Protein AF-A0A7T2TJH1-F1 (afdb_monomer_lite)

Secondary structure (DSSP, 8-state):
-HHHHHHHHT----PPPPP--SSPBPTTS-HHHHHHHHHHHHHH-GGGGGGGBTT---HHHHHHGGG---GGGGSB-GGGGTTS-HHHHHHHHHHHHHTT-PBPPHHHHHHHHHHHHHHTS--

Radius of gyration: 16.24 Å; chains: 1; bounding box: 29×39×39 Å

Foldseek 3Di:
DVVLVCVVVVPPDDDPDDDPDPDADAQLPDLVVNLVLLSCCLRPNNVVCQRNHPVGDDVLSVVCSVVADPCLVQADAL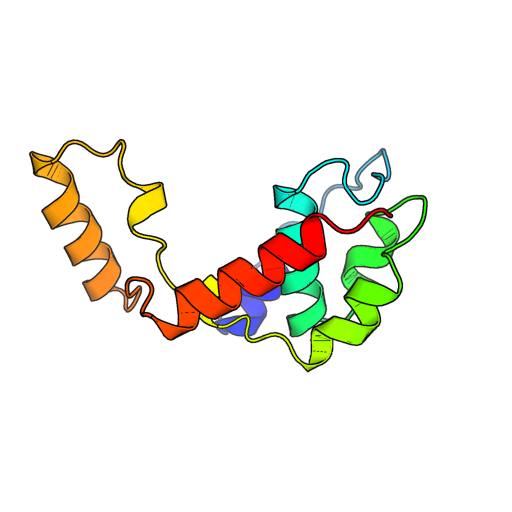VVCPVPPPVCSVVVQVVCVVVVHHHDDPVSVVRVVVSVVVSPDDD

Structure (mmCIF, N/CA/C/O backbone):
data_AF-A0A7T2TJH1-F1
#
_entry.id   AF-A0A7T2TJH1-F1
#
loop_
_atom_site.group_PDB
_atom_site.id
_atom_site.type_symbol
_atom_site.label_atom_id
_atom_site.label_alt_id
_atom_site.label_comp_id
_atom_site.label_asym_id
_atom_site.label_entity_id
_atom_site.label_seq_id
_atom_site.pdbx_PDB_ins_code
_atom_site.Cartn_x
_atom_site.Cartn_y
_atom_site.Cartn_z
_atom_site.occupancy
_atom_site.B_iso_or_equiv
_atom_site.auth_seq_id
_atom_site.auth_comp_id
_atom_site.auth_asym_id
_atom_site.auth_atom_id
_atom_site.pdbx_PDB_model_num
ATOM 1 N N . MET A 1 1 ? -0.718 -4.380 10.988 1.00 67.62 1 MET A N 1
ATOM 2 C CA . MET A 1 1 ? -0.918 -4.825 9.584 1.00 67.62 1 MET A CA 1
ATOM 3 C C . MET A 1 1 ? -1.939 -5.950 9.482 1.00 67.62 1 MET A C 1
ATOM 5 O O . MET A 1 1 ? -2.941 -5.722 8.827 1.00 67.62 1 MET A O 1
ATOM 9 N N . LEU A 1 2 ? -1.747 -7.113 10.131 1.00 75.06 2 LEU A N 1
ATOM 10 C CA . LEU A 1 2 ? -2.740 -8.203 10.066 1.00 75.06 2 LEU A CA 1
ATOM 11 C C . LEU A 1 2 ? -4.134 -7.772 10.560 1.00 75.06 2 LEU A C 1
ATOM 13 O O . LEU A 1 2 ? -5.118 -8.117 9.922 1.00 75.06 2 LEU A O 1
ATOM 17 N N . THR A 1 3 ? -4.211 -6.957 11.617 1.00 79.69 3 THR A N 1
ATOM 18 C CA . THR A 1 3 ? -5.473 -6.384 12.125 1.00 79.69 3 THR A CA 1
ATOM 19 C C . THR A 1 3 ? -6.247 -5.630 11.045 1.00 79.69 3 THR A C 1
ATOM 21 O O . THR A 1 3 ? -7.416 -5.914 10.826 1.00 79.69 3 THR A O 1
ATOM 24 N N . ALA A 1 4 ? -5.572 -4.766 10.278 1.00 79.25 4 ALA A N 1
ATOM 25 C CA . ALA A 1 4 ? -6.199 -3.994 9.201 1.00 79.25 4 ALA A CA 1
ATOM 26 C C . ALA A 1 4 ? -6.783 -4.885 8.092 1.00 79.25 4 ALA A C 1
ATOM 28 O O . ALA A 1 4 ? -7.781 -4.533 7.472 1.00 79.25 4 ALA A O 1
ATOM 29 N N . VAL A 1 5 ? -6.162 -6.040 7.833 1.00 79.06 5 VAL A N 1
ATOM 30 C CA . VAL A 1 5 ? -6.667 -7.022 6.863 1.00 79.06 5 VAL A CA 1
ATOM 31 C C . VAL A 1 5 ? -7.877 -7.760 7.431 1.00 79.06 5 VAL A C 1
ATOM 33 O O . VAL A 1 5 ? -8.884 -7.898 6.748 1.00 79.06 5 VAL A O 1
ATOM 36 N N . VAL A 1 6 ? -7.802 -8.209 8.684 1.00 82.62 6 VAL A N 1
ATOM 37 C CA . VAL A 1 6 ? -8.902 -8.925 9.343 1.00 82.62 6 VAL A CA 1
ATOM 38 C C . VAL A 1 6 ? -10.159 -8.057 9.424 1.00 82.62 6 VAL A C 1
ATOM 40 O O . VAL A 1 6 ? -11.232 -8.526 9.053 1.00 82.62 6 VAL A O 1
ATOM 43 N N . GLU A 1 7 ? -10.026 -6.791 9.822 1.00 78.81 7 GLU A N 1
ATOM 44 C CA . GLU A 1 7 ? -11.152 -5.853 9.883 1.00 78.81 7 GLU A CA 1
ATOM 45 C C . GLU A 1 7 ? -11.726 -5.532 8.501 1.00 78.81 7 GLU A C 1
ATOM 47 O O . GLU A 1 7 ? -12.943 -5.500 8.338 1.00 78.81 7 GLU A O 1
ATOM 52 N N . ALA A 1 8 ? -10.875 -5.370 7.481 1.00 78.44 8 ALA A N 1
ATOM 53 C CA . ALA A 1 8 ? -11.334 -5.086 6.122 1.00 78.44 8 ALA A CA 1
ATOM 54 C C . ALA A 1 8 ? -12.153 -6.233 5.500 1.00 78.44 8 ALA A C 1
ATOM 56 O O . ALA A 1 8 ? -13.023 -5.968 4.673 1.00 78.44 8 ALA A O 1
ATOM 57 N N . TYR A 1 9 ? -11.881 -7.485 5.879 1.00 79.38 9 TYR A N 1
ATOM 58 C CA . TYR A 1 9 ? -12.537 -8.670 5.312 1.00 79.38 9 TYR A CA 1
ATOM 59 C C . TYR A 1 9 ? -13.525 -9.362 6.269 1.00 79.38 9 TYR A C 1
ATOM 61 O O . TYR A 1 9 ? -14.163 -10.338 5.882 1.00 79.38 9 TYR A O 1
ATOM 69 N N . GLY A 1 10 ? -13.674 -8.877 7.506 1.00 77.69 10 GLY A N 1
ATOM 70 C CA . GLY A 1 10 ? -14.666 -9.374 8.467 1.00 77.69 10 GLY A CA 1
ATOM 71 C C . GLY A 1 10 ? -14.440 -10.810 8.957 1.00 77.69 10 GLY A C 1
ATOM 72 O O . GLY A 1 10 ? -15.383 -11.456 9.416 1.00 77.69 10 GLY A O 1
ATOM 73 N N . TYR A 1 11 ? -13.218 -11.342 8.863 1.00 77.69 11 TYR A N 1
ATOM 74 C CA . TYR A 1 11 ? -12.941 -12.710 9.304 1.00 77.69 11 TYR A CA 1
ATOM 75 C C . TYR A 1 11 ? -12.785 -12.789 10.835 1.00 77.69 11 TYR A C 1
ATOM 77 O O . TYR A 1 11 ? -12.041 -12.002 11.412 1.00 77.69 11 TYR A O 1
ATOM 85 N N . PRO A 1 12 ? -13.397 -13.767 11.528 1.00 72.25 12 PRO A N 1
ATOM 86 C CA . PRO A 1 12 ? -13.285 -13.908 12.981 1.00 72.25 12 PRO A CA 1
ATOM 87 C C . PRO A 1 12 ? -11.972 -14.610 13.376 1.00 72.25 12 PRO A C 1
ATOM 89 O O . PRO A 1 12 ? -11.971 -15.699 13.949 1.00 72.25 12 PRO A O 1
ATOM 92 N N . VAL A 1 13 ? -10.829 -14.012 13.034 1.00 78.62 13 VAL A N 1
ATOM 93 C CA . VAL A 1 13 ? -9.502 -14.566 13.339 1.00 78.62 13 VAL A CA 1
ATOM 94 C C . VAL A 1 13 ? -8.989 -13.980 14.650 1.00 78.62 13 VAL A C 1
ATOM 96 O O . VAL A 1 13 ? -8.868 -12.765 14.791 1.00 78.62 13 VAL A O 1
ATOM 99 N N . ARG A 1 14 ? -8.624 -14.843 15.607 1.00 78.50 14 ARG A N 1
ATOM 100 C CA . ARG A 1 14 ? -7.851 -14.414 16.782 1.00 78.50 14 ARG A CA 1
ATOM 101 C C . ARG A 1 14 ? -6.409 -14.166 16.366 1.00 78.50 14 ARG A C 1
ATOM 103 O O . ARG A 1 14 ? -5.687 -15.105 16.036 1.00 78.50 14 ARG A O 1
ATOM 110 N N . LEU A 1 15 ? -6.008 -12.902 16.379 1.00 79.44 15 LEU A N 1
ATOM 111 C CA . LEU A 1 15 ? -4.631 -12.517 16.113 1.00 79.44 15 LEU A CA 1
ATOM 112 C C . LEU A 1 15 ? -3.772 -12.723 17.367 1.00 79.44 15 LEU A C 1
ATOM 114 O O . LEU A 1 15 ? -4.247 -12.465 18.474 1.00 79.44 15 LEU A O 1
ATOM 118 N N . PRO A 1 16 ? -2.522 -13.196 17.221 1.00 79.12 16 PRO A N 1
ATOM 119 C CA . PRO A 1 16 ? -1.581 -13.195 18.329 1.00 79.12 16 PRO A CA 1
ATOM 120 C C . PRO A 1 16 ? -1.273 -11.753 18.746 1.00 79.12 16 PRO A C 1
ATOM 122 O O . PRO A 1 16 ? -1.224 -10.857 17.899 1.00 79.12 16 PRO A O 1
ATOM 125 N N . GLU A 1 17 ? -1.021 -11.552 20.040 1.00 74.50 17 GLU A N 1
ATOM 126 C CA . GLU A 1 17 ? -0.524 -10.276 20.559 1.00 74.50 17 GLU A CA 1
ATOM 127 C C . GLU A 1 17 ? 0.734 -9.854 19.781 1.00 74.50 17 GLU A C 1
ATOM 129 O O . GLU A 1 17 ? 1.658 -10.665 19.606 1.00 74.50 17 GLU A O 1
ATOM 134 N N . PRO A 1 18 ? 0.791 -8.614 19.267 1.00 68.56 18 PRO A N 1
ATOM 135 C CA . PRO A 1 18 ? 1.950 -8.152 18.531 1.00 68.56 18 PRO A CA 1
ATOM 136 C C . PRO A 1 18 ? 3.173 -8.135 19.451 1.00 68.56 18 PRO A C 1
ATOM 138 O O . PRO A 1 18 ? 3.172 -7.525 20.518 1.00 68.56 18 PRO A O 1
ATOM 141 N N . ALA A 1 19 ? 4.257 -8.780 19.019 1.00 67.44 19 ALA A N 1
ATOM 142 C CA . ALA A 1 19 ? 5.529 -8.678 19.721 1.00 67.44 19 ALA A CA 1
ATOM 143 C C . ALA A 1 19 ? 5.976 -7.206 19.772 1.00 67.44 19 ALA A C 1
ATOM 145 O O . ALA A 1 19 ? 6.002 -6.519 18.745 1.00 67.44 19 ALA A O 1
ATOM 146 N N . THR A 1 20 ? 6.373 -6.730 20.953 1.00 60.94 20 THR A N 1
ATOM 147 C CA . THR A 1 20 ? 6.939 -5.390 21.127 1.00 60.94 20 THR A CA 1
ATOM 148 C C . THR A 1 20 ? 8.213 -5.261 20.292 1.00 60.94 20 THR A C 1
ATOM 150 O O . THR A 1 20 ? 9.234 -5.906 20.549 1.00 60.94 20 THR A O 1
ATOM 153 N N . ARG A 1 21 ? 8.163 -4.431 19.244 1.00 63.50 21 ARG A N 1
ATOM 154 C CA . ARG A 1 21 ? 9.344 -4.124 18.430 1.00 63.50 21 ARG A CA 1
ATOM 155 C C . ARG A 1 21 ? 10.318 -3.303 19.270 1.00 63.50 21 ARG A C 1
ATOM 157 O O . ARG A 1 21 ? 9.974 -2.234 19.756 1.00 63.50 21 ARG A O 1
ATOM 164 N N . LYS A 1 22 ? 11.548 -3.803 19.418 1.00 65.19 22 LYS A N 1
ATOM 165 C CA . LYS A 1 22 ? 12.589 -3.168 20.244 1.00 65.19 22 LYS A CA 1
ATOM 166 C C . LYS A 1 22 ? 13.178 -1.890 19.635 1.00 65.19 22 LYS A C 1
ATOM 168 O O . LYS A 1 22 ? 13.771 -1.109 20.370 1.00 65.19 22 LYS A O 1
ATOM 173 N N . SER A 1 23 ? 13.038 -1.665 18.327 1.00 78.62 23 SER A N 1
ATOM 174 C CA . SER A 1 23 ? 13.551 -0.464 17.658 1.00 78.62 23 SER A CA 1
ATOM 175 C C . SER A 1 23 ? 12.507 0.179 16.747 1.00 78.62 23 SER A C 1
ATOM 177 O O . SER A 1 23 ? 11.860 -0.485 15.932 1.00 78.62 23 SER A O 1
ATOM 179 N N . LYS A 1 24 ? 12.368 1.500 16.894 1.00 85.81 24 LYS A N 1
ATOM 180 C CA . LYS A 1 24 ? 11.615 2.356 15.973 1.00 85.81 24 LYS A CA 1
ATOM 181 C C . LYS A 1 24 ? 12.436 2.577 14.699 1.00 85.81 24 LYS A C 1
ATOM 183 O O . LYS A 1 24 ? 13.655 2.721 14.771 1.00 85.81 24 LYS A O 1
ATOM 188 N N . ARG A 1 25 ? 11.769 2.618 13.548 1.00 88.31 25 ARG A N 1
ATOM 189 C CA . ARG A 1 25 ? 12.380 2.814 12.222 1.00 88.31 25 ARG A CA 1
ATOM 190 C C . ARG A 1 25 ? 12.333 4.273 11.794 1.00 88.31 25 ARG A C 1
ATOM 192 O O . ARG A 1 25 ? 11.557 5.052 12.345 1.00 88.31 25 ARG A O 1
ATOM 199 N N . LYS A 1 26 ? 13.139 4.656 10.809 1.00 91.19 26 LYS A N 1
ATOM 200 C CA . LYS A 1 26 ? 12.964 5.944 10.120 1.00 91.19 26 LYS A CA 1
ATOM 201 C C . LYS A 1 26 ? 12.071 5.754 8.896 1.00 91.19 26 LYS A C 1
ATOM 203 O O . LYS A 1 26 ? 12.116 4.706 8.255 1.00 91.19 26 LYS A O 1
ATOM 208 N N . TRP A 1 27 ? 11.251 6.755 8.578 1.00 91.25 27 TRP A N 1
ATOM 209 C CA . TRP A 1 27 ? 10.531 6.758 7.304 1.00 91.25 27 TRP A CA 1
ATOM 210 C C . TRP A 1 27 ? 11.535 6.754 6.145 1.00 91.25 27 TRP A C 1
ATOM 212 O O . TRP A 1 27 ? 12.585 7.391 6.245 1.00 91.25 27 TRP A O 1
ATOM 222 N N . GLY A 1 28 ? 11.249 6.011 5.077 1.00 90.50 28 GLY A N 1
ATOM 223 C CA . GLY A 1 28 ? 12.142 5.835 3.932 1.00 90.50 28 GLY A CA 1
ATOM 224 C C . GLY A 1 28 ? 13.198 4.740 4.116 1.00 90.50 28 GLY A C 1
ATOM 225 O O . GLY A 1 28 ? 13.847 4.351 3.149 1.00 90.50 28 GLY A O 1
ATOM 226 N N . GLU A 1 29 ? 13.360 4.182 5.323 1.00 90.94 29 GLU A N 1
ATOM 227 C CA . GLU A 1 29 ? 14.304 3.082 5.580 1.00 90.94 29 GLU A CA 1
ATOM 228 C C . GLU A 1 29 ? 13.857 1.772 4.908 1.00 90.94 29 GLU A C 1
ATOM 230 O O . GLU A 1 29 ? 14.677 0.926 4.555 1.00 90.94 29 GLU A O 1
ATOM 235 N N . SER A 1 30 ? 12.546 1.583 4.724 1.00 91.31 30 SER A N 1
ATOM 236 C CA . SER A 1 30 ? 11.978 0.374 4.128 1.00 91.31 30 SER A CA 1
ATOM 237 C C . SER A 1 30 ? 10.680 0.691 3.398 1.00 91.31 30 SER A C 1
ATOM 239 O O . SER A 1 30 ? 9.604 0.698 4.000 1.00 91.31 30 SER A O 1
ATOM 241 N N . LYS A 1 31 ? 10.766 0.834 2.070 1.00 90.50 31 LYS A N 1
ATOM 242 C CA . LYS A 1 31 ? 9.608 1.106 1.199 1.00 90.50 31 LYS A CA 1
ATOM 243 C C . LYS A 1 31 ? 8.462 0.121 1.411 1.00 90.50 31 LYS A C 1
ATOM 245 O O . LYS A 1 31 ? 7.307 0.520 1.446 1.00 90.50 31 LYS A O 1
ATOM 250 N N . ALA A 1 32 ? 8.765 -1.162 1.617 1.00 88.69 32 ALA A N 1
ATOM 251 C CA . ALA A 1 32 ? 7.741 -2.175 1.872 1.00 88.69 32 ALA A CA 1
ATOM 252 C C . ALA A 1 32 ? 6.997 -1.932 3.198 1.00 88.69 32 ALA A C 1
ATOM 254 O O . ALA A 1 32 ? 5.785 -2.133 3.288 1.00 88.69 32 ALA A O 1
ATOM 255 N N . THR A 1 33 ? 7.717 -1.492 4.235 1.00 90.62 33 THR A N 1
ATOM 256 C CA . THR A 1 33 ? 7.120 -1.142 5.530 1.00 90.62 33 THR A CA 1
ATOM 257 C C . THR A 1 33 ? 6.305 0.136 5.419 1.00 90.62 33 THR A C 1
ATOM 259 O O . THR A 1 33 ? 5.184 0.162 5.907 1.00 90.62 33 THR A O 1
ATOM 262 N N . ASP A 1 34 ? 6.821 1.143 4.725 1.00 93.56 34 ASP A N 1
ATOM 263 C CA . ASP A 1 34 ? 6.156 2.435 4.556 1.00 93.56 34 ASP A CA 1
ATOM 264 C C . ASP A 1 34 ? 4.876 2.301 3.727 1.00 93.56 34 ASP A C 1
ATOM 266 O O . ASP A 1 34 ? 3.815 2.763 4.144 1.00 93.56 34 ASP A O 1
ATOM 270 N N . LEU A 1 35 ? 4.932 1.539 2.632 1.00 93.44 35 LEU A N 1
ATOM 271 C CA . LEU A 1 35 ? 3.767 1.159 1.833 1.00 93.44 35 LEU A CA 1
ATOM 272 C C . LEU A 1 35 ? 2.710 0.433 2.682 1.00 93.44 35 LEU A C 1
ATOM 274 O O . LEU A 1 35 ? 1.526 0.764 2.637 1.00 93.44 35 LEU A O 1
ATOM 278 N N . SER A 1 36 ? 3.136 -0.532 3.500 1.00 91.44 36 SER A N 1
ATOM 279 C CA . SER A 1 36 ? 2.239 -1.258 4.408 1.00 91.44 36 SER A CA 1
ATOM 280 C C . SER A 1 36 ? 1.618 -0.342 5.463 1.00 91.44 36 SER A C 1
ATOM 282 O O . SER A 1 36 ? 0.442 -0.493 5.795 1.00 91.44 36 SER A O 1
ATOM 284 N N . SER A 1 37 ? 2.388 0.615 5.983 1.00 93.31 37 SER A N 1
ATOM 285 C CA . SER A 1 37 ? 1.908 1.609 6.937 1.00 93.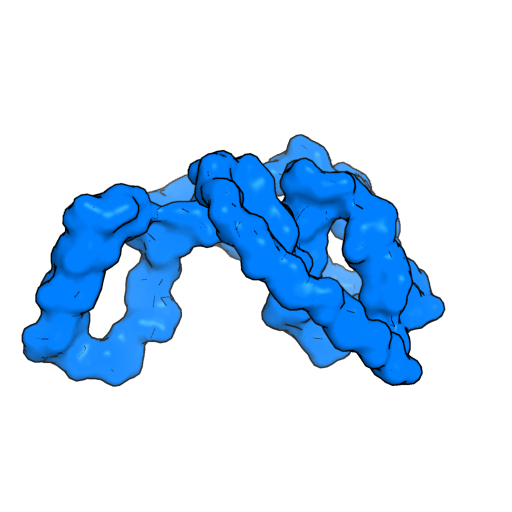31 37 SER A CA 1
ATOM 286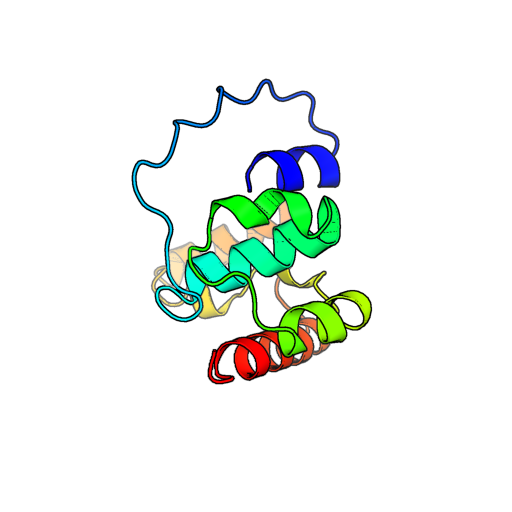 C C . SER A 1 37 ? 0.845 2.505 6.309 1.00 93.31 37 SER A C 1
ATOM 288 O O . SER A 1 37 ? -0.176 2.728 6.946 1.00 93.31 37 SER A O 1
AT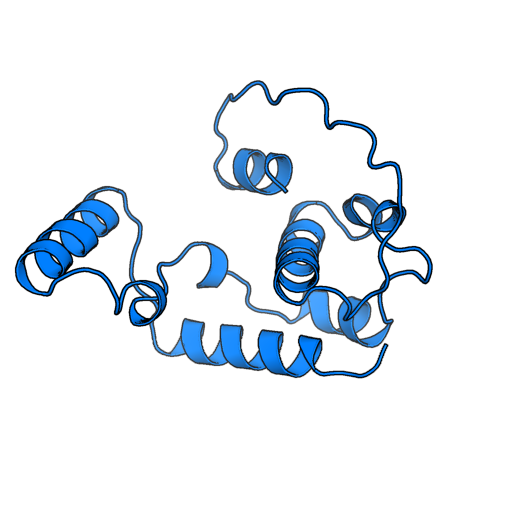OM 290 N N . ILE A 1 38 ? 1.012 2.946 5.055 1.00 93.88 38 ILE A N 1
ATOM 291 C CA . ILE A 1 38 ? -0.012 3.721 4.325 1.00 93.88 38 ILE A CA 1
ATOM 292 C C . ILE A 1 38 ? -1.344 2.967 4.283 1.00 93.88 38 ILE A C 1
ATOM 294 O O . ILE A 1 38 ? -2.383 3.535 4.624 1.00 93.88 38 ILE A O 1
ATOM 298 N N . TYR A 1 39 ? -1.318 1.676 3.941 1.00 93.19 39 TYR A N 1
ATOM 299 C CA . TYR A 1 39 ? -2.532 0.861 3.932 1.00 93.19 39 TYR A CA 1
ATOM 300 C C . TYR A 1 39 ? -3.176 0.770 5.320 1.00 93.19 39 TYR A C 1
ATOM 302 O O . TYR A 1 39 ? -4.375 1.010 5.456 1.00 93.19 39 TYR A O 1
ATOM 310 N N . VAL A 1 40 ? -2.388 0.493 6.365 1.00 91.88 40 VAL A N 1
ATOM 311 C CA . VAL A 1 40 ? -2.897 0.423 7.746 1.00 91.88 40 VAL A CA 1
ATOM 312 C C . VAL A 1 40 ? -3.523 1.751 8.168 1.00 91.88 40 VAL A C 1
ATOM 314 O O . VAL A 1 40 ? -4.644 1.747 8.667 1.00 91.88 40 VAL A O 1
ATOM 317 N N . MET A 1 41 ? -2.857 2.876 7.896 1.00 93.25 41 MET A N 1
ATOM 318 C CA . MET A 1 41 ? -3.383 4.202 8.221 1.00 93.25 41 MET A CA 1
ATOM 319 C C . MET A 1 41 ? -4.722 4.481 7.540 1.00 93.25 41 MET A C 1
ATOM 321 O O . MET A 1 41 ? -5.595 5.096 8.143 1.00 93.25 41 MET A O 1
ATOM 325 N N . SER A 1 42 ? -4.904 4.017 6.302 1.00 91.69 42 SER A N 1
ATOM 326 C CA . SER A 1 42 ? -6.160 4.207 5.568 1.00 91.69 42 SER A CA 1
ATOM 327 C C . SER A 1 42 ? -7.343 3.415 6.132 1.00 91.69 42 SER A C 1
ATOM 329 O O . SER A 1 42 ? -8.489 3.774 5.879 1.00 91.69 42 SER A O 1
ATOM 331 N N . LYS A 1 43 ? -7.075 2.325 6.864 1.00 89.44 43 LYS A N 1
ATOM 332 C CA . LYS A 1 43 ? -8.107 1.434 7.411 1.00 89.44 43 LYS A CA 1
ATOM 333 C C . LYS A 1 43 ? -8.390 1.702 8.878 1.00 89.44 43 LYS A C 1
ATOM 335 O O . LYS A 1 43 ? -9.548 1.720 9.267 1.00 89.44 43 LYS A O 1
ATOM 340 N N . LEU A 1 44 ? -7.337 1.908 9.661 1.00 88.69 44 LEU A N 1
ATOM 341 C CA . LEU A 1 44 ? -7.411 1.970 11.118 1.00 88.69 44 LEU A CA 1
ATOM 342 C C . LEU A 1 44 ? -7.044 3.347 11.690 1.00 88.69 44 LEU A C 1
ATOM 344 O O . LEU A 1 44 ? -7.169 3.579 12.886 1.00 88.69 44 LEU A O 1
ATOM 348 N N . GLY A 1 45 ? -6.597 4.273 10.840 1.00 88.56 45 GLY A N 1
ATOM 349 C CA . GLY A 1 45 ? -6.168 5.605 11.245 1.00 88.56 45 GLY A CA 1
ATOM 350 C C . GLY A 1 45 ? -4.653 5.737 11.461 1.00 88.56 45 GLY A C 1
ATOM 351 O O . GLY A 1 45 ? -3.924 4.749 11.576 1.00 88.56 45 GLY A O 1
ATOM 352 N N . PRO A 1 46 ? -4.144 6.982 11.477 1.00 85.31 46 PRO A N 1
ATOM 353 C CA . PRO A 1 46 ? -2.711 7.275 11.505 1.00 85.31 46 PRO A CA 1
ATOM 354 C C . PRO A 1 46 ? -1.996 6.864 12.800 1.00 85.31 46 PRO A C 1
ATOM 356 O O . PRO A 1 46 ? -0.780 6.659 12.784 1.00 85.31 46 PRO A O 1
ATOM 359 N N . ASP A 1 47 ? -2.726 6.759 13.908 1.00 86.56 47 ASP A N 1
ATOM 360 C CA . ASP A 1 47 ? -2.151 6.504 15.232 1.00 86.56 47 ASP A CA 1
ATOM 361 C C . ASP A 1 47 ? -1.647 5.060 15.377 1.00 86.56 47 ASP A C 1
ATOM 363 O O . ASP A 1 47 ? -0.643 4.817 16.045 1.00 86.56 47 ASP A O 1
ATOM 367 N N . GLU A 1 48 ? -2.237 4.122 14.632 1.00 87.31 48 GLU A N 1
ATOM 368 C CA . GLU A 1 48 ? -1.886 2.694 14.641 1.00 87.31 48 GLU A CA 1
ATOM 369 C C . GLU A 1 48 ? -0.450 2.384 14.210 1.00 87.31 48 GLU A C 1
ATOM 371 O O . GLU A 1 48 ? 0.093 1.315 14.495 1.00 87.31 48 GLU A O 1
ATOM 376 N N . VAL A 1 49 ? 0.191 3.306 13.494 1.00 88.38 49 VAL A N 1
ATOM 377 C CA . VAL A 1 49 ? 1.574 3.137 13.032 1.00 88.38 49 VAL A CA 1
ATOM 378 C C . VAL A 1 49 ? 2.525 4.161 13.645 1.00 88.38 49 VAL A C 1
ATOM 380 O O . VAL A 1 49 ? 3.720 4.110 13.354 1.00 88.38 49 VAL A O 1
ATOM 383 N N . ALA A 1 50 ? 2.047 5.058 14.514 1.00 83.25 50 ALA A N 1
ATOM 384 C CA . ALA A 1 50 ? 2.856 6.134 15.088 1.00 83.25 50 ALA A CA 1
ATOM 385 C C . ALA A 1 50 ? 4.083 5.594 15.844 1.00 83.25 50 ALA A C 1
ATOM 387 O O . ALA A 1 50 ? 5.204 6.058 15.634 1.00 83.25 50 ALA A O 1
ATOM 388 N N . GLU A 1 51 ? 3.902 4.528 16.626 1.00 84.81 51 GLU A N 1
ATOM 389 C CA . GLU A 1 51 ? 4.982 3.884 17.384 1.00 84.81 51 GLU A CA 1
ATOM 390 C C . GLU A 1 51 ? 5.996 3.128 16.513 1.00 84.81 51 GLU A C 1
ATOM 392 O O . GLU A 1 51 ? 7.060 2.739 16.996 1.00 84.81 51 GLU A O 1
ATOM 397 N N . THR A 1 52 ? 5.720 2.949 15.216 1.00 87.06 52 THR A N 1
ATOM 398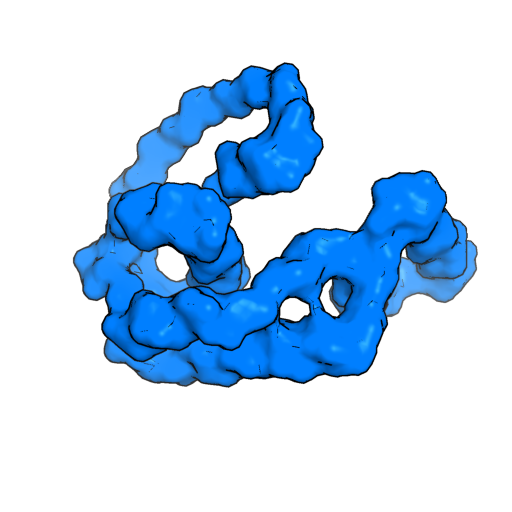 C CA . THR A 1 52 ? 6.672 2.326 14.285 1.00 87.06 52 THR A CA 1
ATOM 399 C C . THR A 1 52 ? 7.830 3.264 13.941 1.00 87.06 52 THR A C 1
ATOM 401 O O . THR A 1 52 ? 8.928 2.774 13.662 1.00 87.06 52 THR A O 1
ATOM 404 N N . TYR A 1 53 ? 7.622 4.586 13.988 1.00 90.62 53 TYR A N 1
ATOM 405 C CA . TYR A 1 53 ? 8.552 5.564 13.423 1.00 90.62 53 TYR A CA 1
ATOM 406 C C . TYR A 1 53 ? 9.168 6.499 14.473 1.00 90.62 53 TYR A C 1
ATOM 408 O O . TYR A 1 53 ? 8.462 7.157 15.230 1.00 90.62 53 TYR A O 1
ATOM 416 N N . SER A 1 54 ? 10.501 6.599 14.507 1.00 88.38 54 SER A N 1
ATOM 417 C CA . SER A 1 54 ? 11.242 7.418 15.486 1.00 88.38 54 SER A CA 1
ATOM 418 C C . SER A 1 54 ? 11.202 8.923 15.201 1.00 88.38 54 SER A C 1
ATOM 420 O O . SER A 1 54 ? 11.349 9.711 16.128 1.00 88.38 54 SER A O 1
ATOM 422 N N . GLY A 1 55 ? 10.979 9.319 13.946 1.00 84.81 55 GLY A N 1
ATOM 423 C CA . GLY A 1 55 ? 10.800 10.713 13.510 1.00 84.81 55 GLY A CA 1
ATOM 424 C C . GLY A 1 55 ? 9.374 11.034 13.056 1.00 84.81 55 GLY A C 1
ATOM 425 O O . GLY A 1 55 ? 9.137 12.081 12.464 1.00 84.81 55 GLY A O 1
ATOM 426 N N . GLY A 1 56 ? 8.429 10.123 13.301 1.00 88.25 56 GLY A N 1
ATOM 427 C CA . GLY A 1 56 ? 7.075 10.216 12.772 1.00 88.25 56 GLY A CA 1
ATOM 428 C C . GLY A 1 56 ? 6.983 9.918 11.272 1.00 88.25 56 GLY A C 1
ATOM 429 O O . GLY A 1 56 ? 7.880 9.340 10.662 1.00 88.25 56 GLY A O 1
ATOM 430 N N . ILE A 1 57 ? 5.837 10.287 10.708 1.00 89.69 57 ILE A N 1
ATOM 431 C CA . ILE A 1 57 ? 5.460 10.058 9.308 1.00 89.69 57 ILE A CA 1
ATOM 432 C C . ILE A 1 57 ? 5.419 11.425 8.627 1.00 89.69 57 ILE A C 1
ATOM 434 O O . ILE A 1 57 ? 4.796 12.323 9.212 1.00 89.69 57 ILE A O 1
ATOM 438 N N . PRO A 1 58 ? 5.998 11.594 7.424 1.00 91.19 58 PRO A N 1
ATOM 439 C CA . PRO A 1 58 ? 6.028 12.886 6.752 1.00 91.19 58 PRO A CA 1
ATOM 440 C C . PRO A 1 58 ? 4.630 13.482 6.564 1.00 91.19 58 PRO A C 1
ATOM 442 O O . PRO A 1 58 ? 3.671 12.792 6.203 1.00 91.19 58 PRO A O 1
ATOM 445 N N . ASN A 1 59 ? 4.511 14.797 6.764 1.00 89.69 59 ASN A N 1
ATOM 446 C CA . ASN A 1 59 ? 3.231 15.505 6.659 1.00 89.69 59 ASN A CA 1
ATOM 447 C C . ASN A 1 59 ? 2.605 15.383 5.263 1.00 89.69 59 ASN A C 1
ATOM 449 O O . ASN A 1 59 ? 1.384 15.305 5.149 1.00 89.69 59 ASN A O 1
ATOM 453 N N . ALA A 1 60 ? 3.431 15.307 4.213 1.00 89.75 60 ALA A N 1
ATOM 454 C CA . ALA A 1 60 ? 2.973 15.090 2.843 1.00 89.75 60 ALA A CA 1
ATOM 455 C C . ALA A 1 60 ? 2.180 13.779 2.700 1.00 89.75 60 ALA A C 1
ATOM 457 O O . ALA A 1 60 ? 1.132 13.762 2.058 1.00 89.75 60 ALA A O 1
ATOM 458 N N . ILE A 1 61 ? 2.620 12.708 3.370 1.00 91.12 61 ILE A N 1
ATOM 459 C CA . ILE A 1 61 ? 1.932 11.411 3.371 1.00 91.12 61 ILE A CA 1
ATOM 460 C C . ILE A 1 61 ? 0.586 11.525 4.085 1.00 91.12 61 ILE A C 1
ATOM 462 O O . ILE A 1 61 ? -0.436 11.091 3.556 1.00 91.12 61 ILE A O 1
ATOM 466 N N . ARG A 1 62 ? 0.561 12.173 5.258 1.00 89.00 62 ARG A N 1
ATOM 467 C CA . ARG A 1 62 ? -0.677 12.394 6.026 1.00 89.00 62 ARG A CA 1
ATOM 468 C C . ARG A 1 62 ? -1.698 13.215 5.235 1.00 89.00 62 ARG A C 1
ATOM 470 O O . ARG A 1 62 ? -2.878 12.884 5.236 1.00 89.00 62 ARG A O 1
ATOM 477 N N . ALA A 1 63 ? -1.242 14.255 4.538 1.00 91.12 63 ALA A N 1
ATOM 478 C CA . ALA A 1 63 ? -2.090 15.114 3.717 1.00 91.12 63 ALA A CA 1
ATOM 479 C C . ALA A 1 63 ? -2.598 14.420 2.440 1.00 91.12 63 ALA A C 1
ATOM 481 O O . ALA A 1 63 ? -3.691 14.732 1.962 1.00 91.12 63 ALA A O 1
ATOM 482 N N . ALA A 1 64 ? -1.817 13.493 1.880 1.00 92.12 64 ALA A N 1
ATOM 483 C CA . ALA A 1 64 ? -2.193 12.740 0.690 1.00 92.12 64 ALA A CA 1
ATOM 484 C C . ALA A 1 64 ? -3.162 11.588 0.993 1.00 92.12 64 ALA A C 1
ATOM 486 O O . ALA A 1 64 ? -4.014 11.296 0.156 1.00 92.12 64 ALA A O 1
ATOM 487 N N . LEU A 1 65 ? -3.069 10.975 2.181 1.00 91.69 65 LEU A N 1
ATOM 488 C CA . LEU A 1 65 ? -3.796 9.757 2.561 1.00 91.69 65 LEU A CA 1
ATOM 489 C C . LEU A 1 65 ? -5.299 9.756 2.201 1.00 91.69 65 LEU A C 1
ATOM 491 O O . LEU A 1 65 ? -5.737 8.775 1.604 1.00 91.69 65 LEU A O 1
ATOM 495 N N . PRO A 1 66 ? -6.093 10.821 2.453 1.00 90.81 66 PRO A N 1
ATOM 496 C CA . PRO A 1 66 ? -7.530 10.818 2.147 1.00 90.81 66 PRO A CA 1
ATOM 497 C C . PRO A 1 66 ? -7.864 10.797 0.648 1.00 90.81 66 PRO A C 1
ATOM 499 O O . PRO A 1 66 ? -9.015 10.595 0.278 1.00 90.81 66 PRO A O 1
ATOM 502 N N . LYS A 1 67 ? -6.881 11.073 -0.215 1.00 91.94 67 LYS A N 1
ATOM 503 C CA . LYS A 1 67 ? -7.042 11.173 -1.674 1.00 91.94 67 LYS A CA 1
ATOM 504 C C . LYS A 1 67 ? -6.509 9.946 -2.410 1.00 91.94 67 LYS A C 1
ATOM 506 O O . LYS A 1 67 ? -6.592 9.898 -3.637 1.00 91.94 67 LYS A O 1
ATOM 511 N N . LEU A 1 68 ? -5.902 9.004 -1.690 1.00 92.81 68 LEU A N 1
ATOM 512 C CA . LEU A 1 68 ? -5.308 7.820 -2.289 1.00 92.81 68 LEU A CA 1
ATOM 513 C C . LEU A 1 68 ? -6.374 6.769 -2.565 1.00 92.81 68 LEU A C 1
ATOM 515 O O . LEU A 1 68 ? -7.119 6.369 -1.673 1.00 92.81 68 LEU A O 1
ATOM 519 N N . ASP A 1 69 ? -6.390 6.287 -3.803 1.00 92.38 69 ASP A N 1
ATOM 520 C CA . ASP A 1 69 ? -7.038 5.025 -4.125 1.00 92.38 69 ASP A CA 1
ATOM 521 C C . ASP A 1 69 ? -6.089 3.898 -3.708 1.00 92.38 69 ASP A C 1
ATOM 523 O O . ASP A 1 69 ? -5.002 3.743 -4.262 1.00 92.38 69 ASP A O 1
ATOM 527 N N . LEU A 1 70 ? -6.479 3.153 -2.678 1.00 93.44 70 LEU A N 1
ATOM 528 C CA . LEU A 1 70 ? -5.718 2.022 -2.152 1.00 93.44 70 LEU A CA 1
ATOM 529 C C . LEU A 1 70 ? -6.433 0.691 -2.416 1.00 93.44 70 LEU A C 1
ATOM 531 O O . LEU A 1 70 ? -6.050 -0.327 -1.842 1.00 93.44 70 LEU A O 1
ATOM 535 N N . GLU A 1 71 ? -7.455 0.664 -3.283 1.00 90.44 71 GLU A N 1
ATOM 536 C CA . GLU A 1 71 ? -8.150 -0.576 -3.653 1.00 90.44 71 GLU A CA 1
ATOM 537 C C . GLU A 1 71 ? -7.209 -1.590 -4.312 1.00 90.44 71 GLU A C 1
ATOM 539 O O . GLU A 1 71 ? -7.413 -2.797 -4.176 1.00 90.44 71 GLU A O 1
ATOM 544 N N . PHE A 1 72 ? -6.129 -1.119 -4.945 1.00 92.62 72 PHE A N 1
ATOM 545 C CA . PHE A 1 72 ? -5.113 -1.978 -5.551 1.00 92.62 72 PHE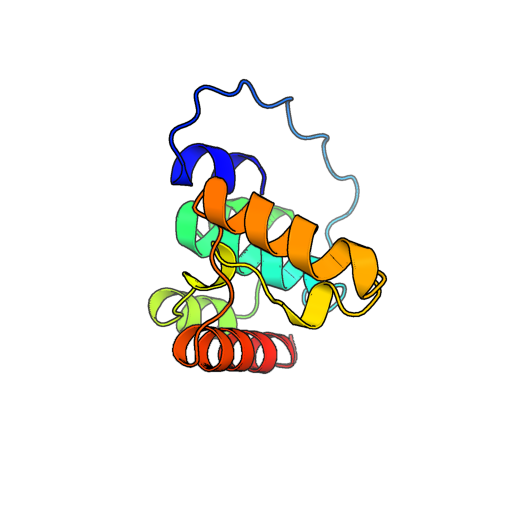 A CA 1
ATOM 546 C C . PHE A 1 72 ? -4.441 -2.930 -4.543 1.00 92.62 72 PHE A C 1
ATOM 548 O O . PHE A 1 72 ? -3.941 -3.979 -4.944 1.00 92.62 72 PHE A O 1
ATOM 555 N N . PHE A 1 73 ? -4.454 -2.633 -3.234 1.00 91.00 73 PHE A N 1
ATOM 556 C CA . PHE A 1 73 ? -3.964 -3.562 -2.203 1.00 91.00 73 PHE A CA 1
ATOM 557 C C . PHE A 1 73 ? -4.787 -4.851 -2.110 1.00 91.00 73 PHE A C 1
ATOM 559 O O . PHE A 1 73 ? -4.279 -5.867 -1.644 1.00 91.00 73 PHE A O 1
ATOM 566 N N . ASN A 1 74 ? -6.040 -4.820 -2.564 1.00 88.44 74 ASN A N 1
ATOM 567 C CA . ASN A 1 74 ? -6.933 -5.977 -2.585 1.00 88.44 74 ASN A CA 1
ATOM 568 C C . ASN A 1 74 ? -6.863 -6.756 -3.904 1.00 88.44 74 ASN A C 1
ATOM 570 O O . ASN A 1 74 ? -7.651 -7.672 -4.131 1.00 88.44 74 ASN A O 1
ATOM 574 N N . ARG A 1 75 ? -5.938 -6.384 -4.793 1.00 91.94 75 ARG A N 1
ATOM 575 C CA . ARG A 1 75 ? -5.764 -6.998 -6.106 1.00 91.94 75 ARG A CA 1
ATOM 576 C C . ARG A 1 75 ? -4.377 -7.605 -6.248 1.00 91.94 75 ARG A C 1
ATOM 578 O O . ARG A 1 75 ? -3.459 -7.362 -5.467 1.00 91.94 75 ARG A O 1
ATOM 585 N N . VAL A 1 76 ? -4.224 -8.411 -7.286 1.00 91.62 76 VAL A N 1
ATOM 586 C CA . VAL A 1 76 ? -3.001 -9.153 -7.574 1.00 91.62 76 VAL A CA 1
ATOM 587 C C . VAL A 1 76 ? -2.170 -8.358 -8.572 1.00 91.62 76 VAL A C 1
ATOM 589 O O . VAL A 1 76 ? -2.607 -8.140 -9.698 1.00 91.62 76 VAL A O 1
ATOM 592 N N . ASN A 1 77 ? -0.952 -7.964 -8.202 1.00 91.94 77 ASN A N 1
ATOM 593 C CA . ASN A 1 77 ? 0.007 -7.439 -9.170 1.00 91.94 77 ASN A CA 1
ATOM 594 C C . ASN A 1 77 ? 0.545 -8.610 -10.017 1.00 91.94 77 ASN A C 1
ATOM 596 O O . ASN A 1 77 ? 1.345 -9.396 -9.504 1.00 91.94 77 ASN A O 1
ATOM 600 N N . PRO A 1 78 ? 0.167 -8.750 -11.302 1.00 87.44 78 PRO A N 1
ATOM 601 C CA . PRO A 1 78 ? 0.606 -9.883 -12.113 1.00 87.44 78 PRO A CA 1
ATOM 602 C C . PRO A 1 78 ? 2.120 -9.870 -12.371 1.00 87.44 78 PRO A C 1
ATOM 604 O O . PRO A 1 78 ? 2.715 -10.934 -12.540 1.00 87.44 78 PRO A O 1
ATOM 607 N N . HIS A 1 79 ? 2.767 -8.697 -12.355 1.00 88.81 79 HIS A N 1
ATOM 608 C CA . HIS A 1 79 ? 4.213 -8.589 -12.556 1.00 88.81 79 HIS A CA 1
ATOM 609 C C . HIS A 1 79 ? 4.997 -9.147 -11.366 1.00 88.81 79 HIS A C 1
ATOM 611 O O . HIS A 1 79 ? 6.079 -9.684 -11.567 1.00 88.81 79 HIS A O 1
ATOM 617 N N . ALA A 1 80 ? 4.449 -9.112 -10.146 1.00 88.00 80 ALA A N 1
ATOM 618 C CA . ALA A 1 80 ? 5.121 -9.657 -8.961 1.00 88.00 80 ALA A CA 1
ATOM 619 C C . ALA A 1 80 ? 5.394 -11.173 -9.060 1.00 88.00 80 ALA A C 1
ATOM 621 O O . ALA A 1 80 ? 6.258 -11.701 -8.364 1.00 88.00 80 ALA A O 1
ATOM 622 N N . TYR A 1 81 ? 4.688 -11.870 -9.953 1.00 89.06 81 TYR A N 1
ATOM 623 C CA . TYR A 1 81 ? 4.771 -13.317 -10.137 1.00 89.06 81 TYR A CA 1
ATOM 624 C C . TYR A 1 81 ? 5.490 -13.717 -11.431 1.00 89.06 81 TYR A C 1
ATOM 626 O O . TYR A 1 81 ? 5.345 -14.849 -11.894 1.00 89.06 81 TYR A O 1
ATOM 634 N N . HIS A 1 82 ? 6.289 -12.817 -12.016 1.00 87.56 82 HIS A N 1
ATOM 635 C CA . HIS A 1 82 ? 7.032 -13.093 -13.250 1.00 87.56 82 HIS A CA 1
ATOM 636 C C . HIS A 1 82 ? 7.999 -14.287 -13.123 1.00 87.56 82 HIS A C 1
ATOM 638 O O . HIS A 1 82 ? 8.300 -14.932 -14.121 1.00 87.56 82 HIS A O 1
ATOM 644 N N . ASN A 1 83 ? 8.458 -14.597 -11.904 1.00 91.12 83 ASN A N 1
ATOM 645 C CA . ASN A 1 83 ? 9.355 -15.720 -11.608 1.00 91.12 83 ASN A CA 1
ATOM 646 C C . ASN A 1 83 ? 8.643 -17.079 -11.516 1.00 91.12 83 ASN A C 1
ATOM 648 O O . ASN A 1 83 ? 9.311 -18.105 -11.395 1.00 91.12 83 ASN A O 1
ATOM 652 N N . ILE A 1 84 ? 7.305 -17.116 -11.538 1.00 91.06 84 ILE A N 1
ATOM 653 C CA . ILE A 1 84 ? 6.579 -18.386 -11.593 1.00 91.06 84 ILE A CA 1
ATOM 654 C C . ILE A 1 84 ? 6.759 -18.977 -12.998 1.00 91.06 84 ILE A C 1
ATOM 656 O O . ILE A 1 84 ? 6.441 -18.286 -13.970 1.00 91.06 84 ILE A O 1
ATOM 660 N N . PRO A 1 85 ? 7.197 -20.246 -13.125 1.00 93.75 85 PRO A N 1
ATOM 661 C CA . PRO A 1 85 ? 7.312 -20.904 -14.421 1.00 93.75 85 PRO A CA 1
ATOM 662 C C . PRO A 1 85 ? 6.014 -20.811 -15.226 1.00 93.75 85 PRO A C 1
ATOM 664 O O . PRO A 1 85 ? 4.929 -21.049 -14.690 1.00 93.75 85 PRO A O 1
ATOM 667 N N . ASP A 1 86 ? 6.120 -20.525 -16.524 1.00 88.31 86 ASP A N 1
ATOM 668 C CA . ASP A 1 86 ? 4.979 -20.300 -17.424 1.00 88.31 86 ASP A CA 1
ATOM 669 C C . ASP A 1 86 ? 3.920 -21.410 -17.352 1.00 88.31 86 ASP A C 1
ATOM 671 O O . ASP A 1 86 ? 2.720 -21.133 -17.317 1.00 88.31 86 ASP A O 1
ATOM 675 N N . GLN A 1 87 ? 4.375 -22.662 -17.234 1.00 91.62 87 GLN A N 1
ATOM 676 C CA . GLN A 1 87 ? 3.534 -23.857 -17.107 1.00 91.62 87 GLN A CA 1
ATOM 677 C C . GLN A 1 87 ? 2.644 -23.846 -15.850 1.00 91.62 87 GLN A C 1
ATOM 679 O O . GLN A 1 87 ? 1.569 -24.440 -15.844 1.00 91.62 87 GLN A O 1
ATOM 684 N N . LEU A 1 88 ? 3.077 -23.170 -14.783 1.00 93.19 88 LEU A N 1
ATOM 685 C CA . LEU A 1 88 ? 2.365 -23.071 -13.506 1.00 93.19 88 LEU A CA 1
ATOM 686 C C . LEU A 1 88 ? 1.598 -21.754 -13.369 1.00 93.19 88 LEU A C 1
ATOM 688 O O . LEU A 1 88 ? 0.576 -21.706 -12.682 1.00 93.19 88 LEU A O 1
ATOM 692 N N . ARG A 1 89 ? 2.060 -20.692 -14.037 1.00 89.75 89 ARG A N 1
ATOM 693 C CA . ARG A 1 89 ? 1.518 -19.335 -13.902 1.00 89.75 89 ARG A CA 1
ATOM 694 C C . ARG A 1 89 ? 0.039 -19.251 -14.271 1.00 89.75 89 ARG A C 1
ATOM 696 O O . ARG A 1 89 ? -0.730 -18.633 -13.541 1.00 89.75 89 ARG A O 1
ATOM 703 N N . GLY A 1 90 ? -0.378 -19.918 -15.349 1.00 86.25 90 GLY A N 1
ATOM 704 C CA . GLY A 1 90 ? -1.788 -19.954 -15.753 1.00 86.25 90 GLY A CA 1
ATOM 705 C C . GLY A 1 90 ? -2.692 -20.577 -14.683 1.00 86.25 90 GLY A C 1
ATOM 706 O O . GLY A 1 90 ? -3.727 -20.013 -14.336 1.00 86.25 90 GLY A O 1
ATOM 707 N N . ARG A 1 91 ? -2.268 -21.708 -14.099 1.00 91.12 91 ARG A N 1
ATOM 708 C CA . ARG A 1 91 ? -3.003 -22.375 -13.014 1.00 91.12 91 ARG A CA 1
ATOM 709 C C . ARG A 1 91 ? -3.055 -21.513 -11.756 1.00 91.12 91 ARG A C 1
ATOM 711 O O . ARG A 1 91 ? -4.115 -21.398 -11.154 1.00 91.12 91 ARG A O 1
ATOM 718 N N . PHE A 1 92 ? -1.933 -20.909 -11.384 1.00 91.00 92 PHE A N 1
ATOM 719 C CA . PHE A 1 92 ? -1.837 -20.042 -10.215 1.00 91.00 92 PHE A CA 1
ATOM 720 C C . PHE A 1 92 ? -2.797 -18.848 -10.306 1.00 91.00 92 PHE A C 1
ATOM 722 O O . PHE A 1 92 ? -3.615 -18.646 -9.412 1.00 91.00 92 PHE A O 1
ATOM 729 N N . LEU A 1 93 ? -2.762 -18.102 -11.415 1.00 88.81 93 LEU A N 1
ATOM 730 C CA . LEU A 1 93 ? -3.641 -16.944 -11.609 1.00 88.81 93 LEU A CA 1
ATOM 731 C C . LEU A 1 93 ? -5.120 -17.344 -11.665 1.00 88.81 93 LEU A C 1
ATOM 733 O O . LEU A 1 93 ? -5.965 -16.633 -11.126 1.00 88.81 93 LEU A O 1
ATOM 737 N N . LYS A 1 94 ? -5.434 -18.500 -12.265 1.00 89.50 94 LYS A N 1
ATOM 738 C CA . LYS A 1 94 ? -6.797 -19.040 -12.265 1.00 89.50 94 LYS A CA 1
ATOM 739 C C . LYS A 1 94 ? -7.293 -19.315 -10.843 1.00 89.50 94 LYS A C 1
ATOM 741 O O . LYS A 1 94 ? -8.398 -18.910 -10.508 1.00 89.50 94 LYS A O 1
ATOM 746 N N . GLN A 1 95 ? -6.473 -19.955 -10.009 1.00 92.94 95 GLN A N 1
ATOM 747 C CA . GLN A 1 95 ? -6.837 -20.243 -8.620 1.00 92.94 95 GLN A CA 1
ATOM 748 C C . GLN A 1 95 ? -7.074 -18.962 -7.818 1.00 92.94 95 GLN A C 1
ATOM 750 O O . GLN A 1 95 ? -8.047 -18.886 -7.080 1.00 92.94 95 GLN A O 1
ATOM 755 N N . LEU A 1 96 ? -6.243 -17.931 -7.990 1.00 91.44 96 LEU A N 1
ATOM 756 C CA . LEU A 1 96 ? -6.477 -16.634 -7.346 1.00 91.44 96 LEU A CA 1
ATOM 757 C C . LEU A 1 96 ? -7.838 -16.041 -7.741 1.00 91.44 96 LEU A C 1
ATOM 759 O O . LEU A 1 96 ? -8.606 -15.633 -6.870 1.00 91.44 96 LEU A O 1
ATOM 763 N N . ALA A 1 97 ? -8.173 -16.071 -9.032 1.00 90.25 97 ALA A N 1
ATOM 764 C CA . ALA A 1 97 ? -9.452 -15.569 -9.524 1.00 90.25 97 ALA A CA 1
ATOM 765 C C . ALA A 1 97 ? -10.657 -16.359 -8.977 1.00 90.25 97 ALA A C 1
ATOM 767 O O . ALA A 1 97 ? -11.688 -15.757 -8.688 1.00 90.25 97 ALA A O 1
ATOM 768 N N . GLU A 1 98 ? -10.532 -17.678 -8.785 1.00 92.81 98 GLU A N 1
ATOM 769 C CA . GLU A 1 98 ? -11.568 -18.519 -8.152 1.00 92.81 98 GLU A CA 1
ATOM 770 C C . GLU A 1 98 ? -11.857 -18.102 -6.697 1.00 92.81 98 GLU A C 1
ATOM 772 O O . GLU A 1 98 ? -12.979 -18.270 -6.225 1.00 92.81 98 GLU A O 1
ATOM 777 N N . PHE A 1 99 ? -10.884 -17.495 -6.009 1.00 89.31 99 PHE A N 1
ATOM 778 C CA . PHE A 1 99 ? -11.047 -16.906 -4.674 1.00 89.31 99 PHE A CA 1
ATOM 779 C C . PHE A 1 99 ? -11.387 -15.403 -4.699 1.00 89.31 99 PHE A C 1
ATOM 781 O O . PHE A 1 99 ? -11.310 -14.740 -3.666 1.00 89.31 99 PHE A O 1
ATOM 788 N N . GLY A 1 100 ? -11.747 -14.844 -5.859 1.00 89.56 100 GLY A N 1
ATOM 789 C CA . GLY A 1 100 ? -12.084 -13.423 -6.006 1.00 89.56 100 GLY A CA 1
ATOM 790 C C . GLY A 1 100 ? -10.877 -12.477 -5.991 1.00 89.56 100 GLY A C 1
ATOM 791 O O . GLY A 1 100 ? -11.048 -11.262 -5.902 1.00 89.56 100 GLY A O 1
ATOM 792 N N . LEU A 1 101 ? -9.651 -13.004 -6.086 1.00 90.31 101 LEU A N 1
ATOM 793 C CA . LEU A 1 101 ? -8.431 -12.205 -6.184 1.00 90.31 101 LEU A CA 1
ATOM 794 C C . LEU A 1 101 ? -8.124 -11.929 -7.655 1.00 90.31 101 LEU A C 1
ATOM 796 O O . LEU A 1 101 ? -7.571 -12.763 -8.376 1.00 90.31 101 LEU A O 1
ATOM 800 N N . HIS A 1 102 ? -8.495 -10.735 -8.102 1.00 91.19 102 HIS A N 1
ATOM 801 C CA . HIS A 1 102 ? -8.357 -10.329 -9.495 1.00 91.19 102 HIS A CA 1
ATOM 802 C C . HIS A 1 102 ? -7.045 -9.574 -9.753 1.00 91.19 102 HIS A C 1
ATOM 804 O O . HIS A 1 102 ? -6.557 -8.865 -8.867 1.00 91.19 102 HIS A O 1
ATOM 810 N N . PRO A 1 103 ? -6.464 -9.690 -10.963 1.00 92.00 103 PRO A N 1
ATOM 811 C CA . PRO A 1 103 ? -5.310 -8.892 -11.357 1.00 92.00 103 PRO A CA 1
ATOM 812 C C . PRO A 1 103 ? -5.570 -7.380 -11.323 1.00 92.00 103 PRO A C 1
ATOM 814 O O . PRO A 1 103 ? -6.714 -6.921 -11.380 1.00 92.00 103 PRO A O 1
ATOM 817 N N . TYR A 1 104 ? -4.486 -6.606 -11.281 1.00 94.19 104 TYR A N 1
ATOM 818 C CA . TYR A 1 104 ? -4.528 -5.157 -11.482 1.00 94.19 104 TYR A CA 1
ATOM 819 C C . TYR A 1 104 ? -5.144 -4.810 -12.838 1.00 94.19 104 TYR A C 1
ATOM 821 O O . TYR A 1 104 ? -4.731 -5.315 -13.884 1.00 94.19 104 TYR A O 1
ATOM 829 N N . GLU A 1 105 ? -6.089 -3.884 -12.811 1.00 93.81 105 GLU A N 1
ATOM 830 C CA . GLU A 1 105 ? -6.589 -3.146 -13.959 1.00 93.81 105 GLU A CA 1
ATOM 831 C C . GLU A 1 105 ? -5.804 -1.841 -14.136 1.00 93.81 105 GLU A C 1
ATOM 833 O O . GLU A 1 105 ? -4.985 -1.442 -13.308 1.00 93.81 105 GLU A O 1
ATOM 838 N N . ARG A 1 106 ? -6.075 -1.119 -15.229 1.00 93.25 106 ARG A N 1
ATOM 839 C CA . ARG A 1 106 ? -5.393 0.144 -15.548 1.00 93.25 106 ARG A CA 1
ATOM 840 C C . ARG A 1 106 ? -5.460 1.172 -14.411 1.00 93.25 106 ARG A C 1
ATOM 842 O O . ARG A 1 106 ? -4.485 1.886 -14.192 1.00 93.25 106 ARG A O 1
ATOM 849 N N . LYS A 1 107 ? -6.591 1.247 -13.701 1.00 94.69 107 LYS A N 1
ATOM 850 C CA . LYS A 1 107 ? -6.755 2.165 -12.566 1.00 94.69 107 LYS A CA 1
ATOM 851 C C . LYS A 1 107 ? -5.829 1.814 -11.399 1.00 94.69 107 LYS A C 1
ATOM 853 O O . LYS A 1 107 ? -5.264 2.715 -10.791 1.00 94.69 107 LYS A O 1
ATOM 858 N N . ASP A 1 108 ? -5.613 0.522 -11.158 1.00 95.25 108 ASP A N 1
ATOM 859 C CA . ASP A 1 108 ? -4.802 0.022 -10.049 1.00 95.25 108 ASP A CA 1
ATOM 860 C C . ASP A 1 108 ? -3.324 0.315 -10.288 1.00 95.25 108 ASP A C 1
ATOM 862 O O . ASP A 1 108 ? -2.621 0.729 -9.371 1.00 95.25 108 ASP A O 1
ATOM 866 N N . TRP A 1 109 ? -2.869 0.188 -11.539 1.00 94.75 109 TRP A N 1
ATOM 867 C CA . TRP A 1 109 ? -1.524 0.603 -11.936 1.00 94.75 109 TRP A CA 1
ATOM 868 C C . TRP A 1 109 ? -1.286 2.091 -11.675 1.00 94.75 109 TRP A C 1
ATOM 870 O O . TRP A 1 109 ? -0.298 2.445 -11.040 1.00 94.75 109 TRP A O 1
ATOM 880 N N . ALA A 1 110 ? -2.216 2.951 -12.101 1.00 94.75 110 ALA A N 1
ATOM 881 C CA . ALA A 1 110 ? -2.101 4.393 -11.893 1.00 94.75 110 ALA A CA 1
ATOM 882 C C . ALA A 1 110 ? -2.162 4.778 -10.402 1.00 94.75 110 ALA A C 1
ATOM 884 O O . ALA A 1 110 ? -1.517 5.731 -9.969 1.00 94.75 110 ALA A O 1
ATOM 885 N N . ALA A 1 111 ? -2.951 4.054 -9.607 1.00 94.56 111 ALA A N 1
ATOM 886 C CA . ALA A 1 111 ? -3.033 4.249 -8.166 1.00 94.56 111 ALA A CA 1
ATOM 887 C C . ALA A 1 111 ? -1.738 3.817 -7.457 1.00 94.56 111 ALA A C 1
ATOM 889 O O . ALA A 1 111 ? -1.190 4.576 -6.658 1.00 94.56 111 ALA A O 1
ATOM 890 N N . ALA A 1 112 ? -1.211 2.639 -7.798 1.00 93.44 112 ALA A N 1
ATOM 891 C CA . ALA A 1 112 ? 0.041 2.127 -7.254 1.00 93.44 112 ALA A CA 1
ATOM 892 C C . ALA A 1 112 ? 1.235 3.033 -7.598 1.00 93.44 112 ALA A C 1
ATOM 894 O O . ALA A 1 112 ? 2.081 3.271 -6.738 1.00 93.44 112 ALA A O 1
ATOM 895 N N . GLU A 1 113 ? 1.279 3.582 -8.816 1.00 93.25 113 GLU A N 1
ATOM 896 C CA . GLU A 1 113 ? 2.309 4.532 -9.253 1.00 93.25 113 GLU A CA 1
ATOM 897 C C . GLU A 1 113 ? 2.298 5.811 -8.406 1.00 93.25 113 GLU A C 1
ATOM 899 O O . GLU A 1 113 ? 3.328 6.180 -7.848 1.00 93.25 113 GLU A O 1
ATOM 904 N N . LYS A 1 114 ? 1.125 6.415 -8.177 1.00 93.31 114 LYS A N 1
ATOM 905 C CA . LYS A 1 114 ? 0.995 7.591 -7.294 1.00 93.31 114 LYS A CA 1
ATOM 906 C C . LYS A 1 114 ? 1.481 7.321 -5.872 1.00 93.31 114 LYS A C 1
ATOM 908 O O . LYS A 1 114 ? 2.085 8.187 -5.243 1.00 93.31 114 LYS A O 1
ATOM 913 N N . VAL A 1 115 ? 1.201 6.132 -5.333 1.00 93.56 115 VAL A N 1
ATOM 914 C CA . VAL A 1 115 ? 1.688 5.757 -3.998 1.00 93.56 115 VAL A CA 1
ATOM 915 C C . VAL A 1 115 ? 3.202 5.558 -4.008 1.00 93.56 115 VAL A C 1
ATOM 917 O O . VAL A 1 115 ? 3.868 5.988 -3.069 1.00 93.56 115 VAL A O 1
ATOM 920 N N . ALA A 1 116 ? 3.758 4.952 -5.057 1.00 91.62 116 ALA A N 1
ATOM 921 C CA . ALA A 1 116 ? 5.201 4.812 -5.207 1.00 91.62 116 ALA A CA 1
ATOM 922 C C . ALA A 1 116 ? 5.900 6.179 -5.275 1.00 91.62 116 ALA A C 1
ATOM 924 O O . ALA A 1 116 ? 6.855 6.389 -4.536 1.00 91.62 116 ALA A O 1
ATOM 925 N N . GLU A 1 117 ? 5.382 7.130 -6.057 1.00 92.00 117 GLU A N 1
ATOM 926 C CA . GLU A 1 117 ? 5.906 8.503 -6.123 1.00 92.00 117 GLU A CA 1
ATOM 927 C C . GLU A 1 117 ? 5.930 9.183 -4.747 1.00 92.00 117 GLU A C 1
ATOM 929 O O . GLU A 1 117 ? 6.920 9.811 -4.376 1.00 92.00 117 GLU A O 1
ATOM 934 N N . LEU A 1 118 ? 4.870 9.013 -3.949 1.00 90.00 118 LEU A N 1
ATOM 935 C CA . LEU A 1 118 ? 4.824 9.539 -2.582 1.00 90.00 118 LEU A CA 1
ATOM 936 C C . LEU A 1 118 ? 5.885 8.918 -1.670 1.00 90.00 118 LEU A C 1
ATOM 938 O O . LEU A 1 118 ? 6.398 9.598 -0.785 1.00 90.00 118 LEU A O 1
ATOM 942 N N . LEU A 1 119 ? 6.212 7.641 -1.869 1.00 89.38 119 LEU A N 1
ATOM 943 C CA . LEU A 1 119 ? 7.241 6.939 -1.101 1.00 89.38 119 LEU A CA 1
ATOM 944 C C . LEU A 1 119 ? 8.670 7.337 -1.500 1.00 89.38 119 LEU A C 1
ATOM 946 O O . LEU A 1 119 ? 9.592 7.068 -0.732 1.00 89.38 119 LEU A O 1
ATOM 950 N N . GLU A 1 120 ? 8.864 7.974 -2.659 1.00 86.00 120 GLU A N 1
ATOM 951 C CA . GLU A 1 120 ? 10.149 8.570 -3.056 1.00 86.00 120 GLU A CA 1
ATOM 952 C C . GLU A 1 120 ? 10.360 9.976 -2.471 1.00 86.00 120 GLU A C 1
ATOM 954 O O . GLU A 1 120 ? 11.460 10.524 -2.575 1.00 86.00 120 GLU A O 1
ATOM 959 N N . LEU A 1 121 ? 9.331 10.588 -1.867 1.00 70.81 121 LEU A N 1
ATOM 960 C CA . LEU A 1 121 ? 9.476 11.908 -1.259 1.00 70.81 121 LEU A CA 1
ATOM 961 C C . LEU A 1 121 ? 10.470 11.853 -0.087 1.00 70.81 121 LEU A C 1
ATOM 963 O O . LEU A 1 121 ? 10.387 10.942 0.744 1.00 70.81 121 LEU A O 1
ATOM 967 N N . PRO A 1 122 ? 11.389 12.831 0.019 1.00 61.94 122 PRO A N 1
ATOM 968 C CA . PRO A 1 122 ? 12.289 12.911 1.159 1.00 61.94 122 PRO A CA 1
ATOM 969 C C . PRO A 1 122 ? 11.486 13.063 2.457 1.00 61.94 122 PRO A C 1
ATOM 971 O O . PRO A 1 122 ? 10.452 13.737 2.481 1.00 61.94 122 PRO A O 1
ATOM 974 N N . ALA A 1 123 ? 11.966 12.395 3.510 1.00 59.47 123 ALA A N 1
ATOM 975 C CA . ALA A 1 123 ? 11.379 12.439 4.848 1.00 59.47 123 ALA A CA 1
ATOM 976 C C . ALA A 1 123 ? 11.440 13.843 5.467 1.00 59.47 123 ALA A C 1
ATOM 978 O O . ALA A 1 123 ? 12.469 14.531 5.269 1.00 59.47 123 ALA A O 1
#

Sequence (123 aa):
MLTAVVEAYGYPVRLPEPATRKSKRKWGESKATDLSSIYVMSKLGPDEVAETYSGGIPNAIRAALPKLDLEFFNRVNPHAYHNIPDQLRGRFLKQLAEFGLHPYERKDWAAAEKVAELLELPA

pLDDT: mean 87.07, std 7.96, range [59.47, 95.25]

Organism: NCBI:txid33889